Protein AF-A0A4R6WR50-F1 (afdb_monomer)

Secondary structure (DSSP, 8-state):
-PPP----PPPHHHHHHHTT-HHHH-S-HHHHHH-TTS-HHHHHHHHHHHHHHHHHHHHHHHHTT--THHHHHHHHHHHHHHHHHHHHHHHHHTT-S---------------PPPP-

Organism: NCBI:txid578943

Structure (mmCIF, N/CA/C/O backbone):
data_AF-A0A4R6WR50-F1
#
_entry.id   AF-A0A4R6WR50-F1
#
loop_
_atom_site.group_PDB
_atom_site.id
_atom_site.type_symbol
_atom_site.label_atom_id
_atom_site.label_alt_id
_atom_site.label_comp_id
_atom_site.label_asym_id
_atom_site.label_entity_id
_atom_sit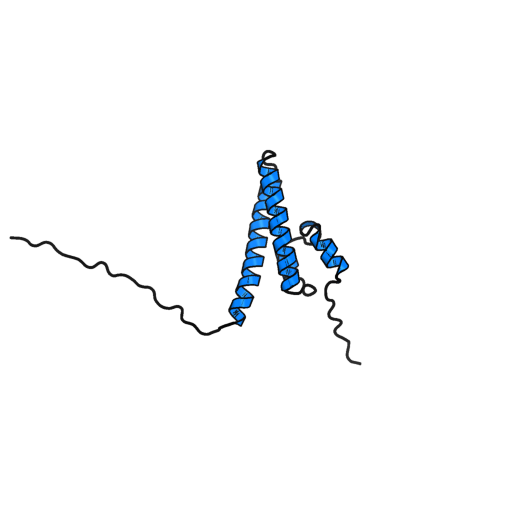e.label_seq_id
_atom_site.pdbx_PDB_ins_code
_atom_site.Cartn_x
_atom_site.Cartn_y
_atom_site.Cartn_z
_atom_site.occupancy
_atom_site.B_iso_or_equiv
_atom_site.auth_seq_id
_atom_site.auth_comp_id
_atom_site.auth_asym_id
_atom_site.auth_atom_id
_atom_site.pdbx_PDB_model_num
ATOM 1 N N . MET A 1 1 ? -23.574 -12.674 28.958 1.00 45.19 1 MET A N 1
ATOM 2 C CA . MET A 1 1 ? -22.268 -11.984 28.893 1.00 45.19 1 MET A CA 1
ATOM 3 C C . MET A 1 1 ? -21.987 -11.683 27.431 1.00 45.19 1 MET A C 1
ATOM 5 O O . MET A 1 1 ? -21.703 -12.597 26.671 1.00 45.19 1 MET A O 1
ATOM 9 N N . THR A 1 2 ? -22.199 -10.443 27.002 1.00 48.00 2 THR A N 1
ATOM 10 C CA . THR A 1 2 ? -21.910 -9.993 25.634 1.00 48.00 2 THR A CA 1
ATOM 11 C C . THR A 1 2 ? -20.398 -10.028 25.419 1.00 48.00 2 THR A C 1
ATOM 13 O O . THR A 1 2 ? -19.670 -9.325 26.115 1.00 48.00 2 THR A O 1
ATOM 16 N N . LYS A 1 3 ? -19.911 -10.871 24.498 1.00 47.28 3 LYS A N 1
ATOM 17 C CA . LYS A 1 3 ? -18.515 -10.817 24.042 1.00 47.28 3 LYS A CA 1
ATOM 18 C C . LYS A 1 3 ? -18.269 -9.412 23.496 1.00 47.28 3 LYS A C 1
ATOM 20 O O . LYS A 1 3 ? -18.927 -9.009 22.540 1.00 47.28 3 LYS A O 1
ATOM 25 N N . ALA A 1 4 ? -17.356 -8.676 24.123 1.00 49.44 4 ALA A N 1
ATOM 26 C CA . ALA A 1 4 ? -16.828 -7.448 23.560 1.00 49.44 4 ALA A CA 1
ATOM 27 C C . ALA A 1 4 ? -16.241 -7.791 22.187 1.00 49.44 4 ALA A C 1
ATOM 29 O O . ALA A 1 4 ? -15.325 -8.610 22.088 1.00 49.44 4 ALA A O 1
ATOM 30 N N . VAL A 1 5 ? -16.796 -7.204 21.131 1.00 55.25 5 VAL A N 1
ATOM 31 C CA . VAL A 1 5 ? -16.135 -7.153 19.830 1.00 55.25 5 VAL A CA 1
ATOM 32 C C . VAL A 1 5 ? -14.940 -6.230 20.041 1.00 55.25 5 VAL A C 1
ATOM 34 O O . VAL A 1 5 ? -15.059 -5.013 19.949 1.00 55.25 5 VAL A O 1
ATOM 37 N N . MET A 1 6 ? -13.810 -6.799 20.460 1.00 56.53 6 MET A N 1
ATOM 38 C CA . MET A 1 6 ? -12.533 -6.099 20.462 1.00 56.53 6 MET A CA 1
ATOM 39 C C . MET A 1 6 ? -12.217 -5.822 18.997 1.00 56.53 6 MET A C 1
ATOM 41 O O . MET A 1 6 ? -11.747 -6.699 18.278 1.00 56.53 6 MET A O 1
ATOM 45 N N . THR A 1 7 ? -12.560 -4.625 18.529 1.00 61.34 7 THR A N 1
ATOM 46 C CA . THR A 1 7 ? -12.097 -4.104 17.248 1.00 61.34 7 THR A CA 1
ATOM 47 C C . THR A 1 7 ? -10.574 -4.095 17.310 1.00 61.34 7 THR A C 1
ATOM 49 O O . THR A 1 7 ? -9.986 -3.212 17.934 1.00 61.34 7 THR A O 1
ATOM 52 N N . ASN A 1 8 ? -9.932 -5.118 16.751 1.00 75.00 8 ASN A N 1
ATOM 53 C CA . ASN A 1 8 ? 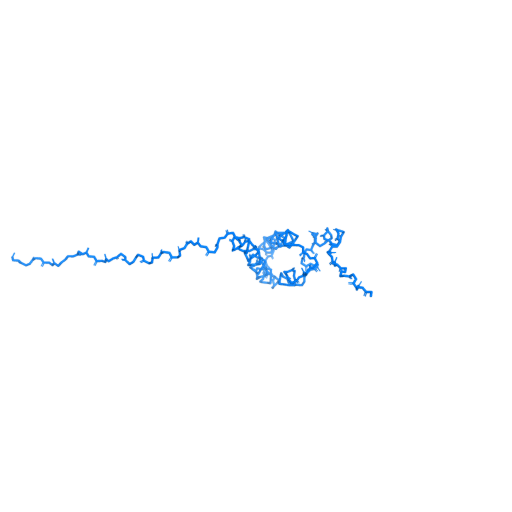-8.481 -5.232 16.738 1.00 75.00 8 ASN A CA 1
ATOM 54 C C . ASN A 1 8 ? -7.934 -4.281 15.668 1.00 75.00 8 ASN A C 1
ATOM 56 O O . ASN A 1 8 ? -7.539 -4.713 14.595 1.00 75.00 8 ASN A O 1
ATOM 60 N N . ALA A 1 9 ? -8.003 -2.975 15.921 1.00 83.12 9 ALA A N 1
ATOM 61 C CA . ALA A 1 9 ? -7.381 -1.972 15.069 1.00 83.12 9 ALA A CA 1
ATOM 62 C C . ALA A 1 9 ? -5.857 -2.125 15.132 1.00 83.12 9 ALA A C 1
ATOM 64 O O . ALA A 1 9 ? -5.305 -2.462 16.181 1.00 83.12 9 ALA A O 1
ATOM 65 N N . MET A 1 10 ? -5.179 -1.876 14.014 1.00 86.62 10 MET A N 1
ATOM 66 C CA . MET A 1 10 ? -3.727 -1.984 13.949 1.00 86.62 10 MET A CA 1
ATOM 67 C C . MET A 1 10 ? -3.091 -0.990 14.935 1.00 86.62 10 MET A C 1
ATOM 69 O O . MET A 1 10 ? -3.415 0.205 14.877 1.00 86.62 10 MET A O 1
ATOM 73 N N . PRO A 1 11 ? -2.194 -1.444 15.831 1.00 89.56 11 PRO A N 1
ATOM 74 C CA . PRO A 1 11 ? -1.530 -0.557 16.773 1.00 89.56 11 PRO A CA 1
ATOM 75 C C . PRO A 1 11 ? -0.580 0.400 16.047 1.00 89.56 11 PRO A C 1
ATOM 77 O O . PRO A 1 11 ? -0.013 0.083 15.000 1.00 89.56 11 PRO A O 1
ATOM 80 N N . LYS A 1 12 ? -0.394 1.592 16.622 1.00 89.25 12 LYS A N 1
ATOM 81 C CA . LYS A 1 12 ? 0.401 2.668 16.013 1.00 89.25 12 LYS A CA 1
ATOM 82 C C . LYS A 1 12 ? 1.839 2.233 15.702 1.00 89.25 12 LYS A C 1
ATOM 84 O O . LYS A 1 12 ? 2.328 2.541 14.625 1.00 89.25 12 LYS A O 1
ATOM 89 N N . GLU A 1 13 ? 2.478 1.500 16.609 1.00 91.75 13 GLU A N 1
ATOM 90 C CA . GLU A 1 13 ? 3.867 1.040 16.454 1.00 91.75 13 GLU A CA 1
ATOM 91 C C . GLU A 1 13 ? 4.024 0.052 15.285 1.00 91.75 13 GLU A C 1
ATOM 93 O O . GLU A 1 13 ? 4.982 0.141 14.517 1.00 91.75 13 GLU A O 1
ATOM 98 N N . GLU A 1 14 ? 3.051 -0.850 15.098 1.00 91.69 14 GLU A N 1
ATOM 99 C CA . GLU A 1 14 ? 3.010 -1.778 13.955 1.00 91.69 14 GLU A CA 1
ATOM 100 C C . GLU A 1 14 ? 2.819 -1.004 12.648 1.00 91.69 14 GLU A C 1
ATOM 102 O O . GLU A 1 14 ? 3.526 -1.251 11.674 1.00 91.69 14 GLU A O 1
ATOM 107 N N . PHE A 1 15 ? 1.930 -0.006 12.648 1.00 93.94 15 PHE A N 1
ATOM 108 C CA . PHE A 1 15 ? 1.720 0.866 11.497 1.00 93.94 15 PHE A CA 1
ATOM 109 C C . PHE A 1 15 ? 2.978 1.674 11.137 1.00 93.94 15 PHE A C 1
ATOM 111 O O . PHE A 1 15 ? 3.361 1.726 9.972 1.00 93.94 15 PHE A O 1
ATOM 118 N N . GLU A 1 16 ? 3.641 2.292 12.117 1.00 94.19 16 GLU A N 1
ATOM 119 C CA . GLU A 1 16 ? 4.879 3.054 11.901 1.00 94.19 16 GLU A CA 1
ATOM 120 C C . GLU A 1 16 ? 6.017 2.158 11.395 1.00 94.19 16 GLU A C 1
ATOM 122 O O . GLU A 1 16 ? 6.769 2.570 10.514 1.00 94.19 16 GLU A O 1
ATOM 127 N N . THR A 1 17 ? 6.097 0.917 11.885 1.00 94.25 17 THR A N 1
ATOM 128 C CA . THR A 1 17 ? 7.050 -0.090 11.393 1.00 94.25 17 THR A CA 1
ATOM 129 C C . THR A 1 17 ? 6.743 -0.480 9.950 1.00 94.25 17 THR A C 1
ATOM 131 O O . THR A 1 17 ? 7.641 -0.491 9.111 1.00 94.25 17 THR A O 1
ATOM 134 N N . ALA A 1 18 ? 5.473 -0.746 9.633 1.00 94.25 18 ALA A N 1
ATOM 135 C CA . ALA A 1 18 ? 5.044 -1.070 8.277 1.00 94.25 18 ALA A CA 1
ATOM 136 C C . ALA A 1 18 ? 5.301 0.079 7.291 1.00 94.25 18 ALA A C 1
ATOM 138 O O . ALA A 1 18 ? 5.564 -0.172 6.122 1.00 94.25 18 ALA A O 1
ATOM 139 N N . MET A 1 19 ? 5.282 1.333 7.755 1.00 95.88 19 MET A N 1
ATOM 140 C CA . MET A 1 19 ? 5.615 2.500 6.933 1.00 95.88 19 MET A CA 1
ATOM 141 C C . MET A 1 19 ? 7.097 2.599 6.560 1.00 95.88 19 MET A C 1
ATOM 143 O O . MET A 1 19 ? 7.411 3.313 5.616 1.00 95.88 19 MET A O 1
ATOM 147 N N . GLN A 1 20 ? 7.999 1.915 7.272 1.00 94.75 20 GLN A N 1
ATOM 148 C CA . GLN A 1 20 ? 9.424 1.894 6.917 1.00 94.75 20 GLN A CA 1
ATOM 149 C C . GLN A 1 20 ? 9.717 0.967 5.733 1.00 94.75 20 GLN A C 1
ATOM 151 O O . GLN A 1 20 ? 10.637 1.231 4.968 1.00 94.75 20 GLN A O 1
ATOM 156 N N . ASP A 1 21 ? 8.969 -0.131 5.608 1.00 91.38 21 ASP A N 1
ATOM 157 C CA . ASP A 1 21 ? 9.122 -1.101 4.524 1.00 91.38 21 ASP A CA 1
ATOM 158 C C . ASP A 1 21 ? 7.793 -1.837 4.304 1.00 91.38 21 ASP A C 1
ATOM 160 O O . ASP A 1 21 ? 7.511 -2.891 4.889 1.00 91.38 21 ASP A O 1
ATOM 164 N N . VAL A 1 22 ? 6.945 -1.243 3.463 1.00 93.69 22 VAL A N 1
ATOM 165 C CA . VAL A 1 22 ? 5.590 -1.755 3.218 1.00 93.69 22 VAL A CA 1
ATOM 166 C C . VAL A 1 22 ? 5.642 -3.109 2.508 1.00 93.69 22 VAL A C 1
ATOM 168 O O . VAL A 1 22 ? 4.828 -3.987 2.791 1.00 93.69 22 VAL A O 1
ATOM 171 N N . ALA A 1 23 ? 6.631 -3.304 1.630 1.00 90.00 23 ALA A N 1
ATOM 172 C CA . ALA A 1 23 ? 6.824 -4.543 0.884 1.00 90.00 23 ALA A CA 1
ATOM 173 C C . ALA A 1 23 ? 7.215 -5.724 1.778 1.00 90.00 23 ALA A C 1
ATOM 175 O O . ALA A 1 23 ? 6.898 -6.870 1.460 1.00 90.00 23 ALA A O 1
ATOM 176 N N . LYS A 1 24 ? 7.899 -5.451 2.890 1.00 90.25 24 LYS A N 1
ATOM 177 C CA . LYS A 1 24 ? 8.226 -6.447 3.910 1.00 90.25 24 LYS A CA 1
ATOM 178 C C . LYS A 1 24 ? 7.061 -6.720 4.858 1.00 90.25 24 LYS A C 1
ATOM 180 O O . LYS A 1 24 ? 6.920 -7.847 5.326 1.00 90.25 24 LYS A O 1
ATOM 185 N N . ALA A 1 25 ? 6.253 -5.704 5.157 1.00 92.06 25 ALA A N 1
ATOM 186 C CA . ALA A 1 25 ? 5.096 -5.836 6.038 1.00 92.06 25 ALA A CA 1
ATOM 187 C C . ALA A 1 25 ? 3.907 -6.551 5.373 1.00 92.06 25 ALA A C 1
ATOM 189 O O . ALA A 1 25 ? 3.151 -7.229 6.065 1.00 92.06 25 ALA A O 1
ATOM 190 N N . PHE A 1 26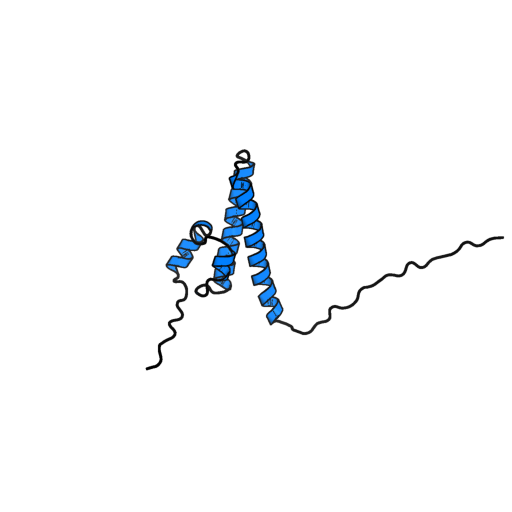 ? 3.753 -6.425 4.051 1.00 91.56 26 PHE A N 1
ATOM 191 C CA . PHE A 1 26 ? 2.644 -7.010 3.298 1.00 91.56 26 PHE A CA 1
ATOM 192 C C . PHE A 1 26 ? 3.136 -7.783 2.078 1.00 91.56 26 PHE A C 1
ATOM 194 O O . PHE A 1 26 ? 3.932 -7.289 1.280 1.00 91.56 26 PHE A O 1
ATOM 201 N N . GLY A 1 27 ? 2.589 -8.981 1.864 1.00 87.69 27 GLY A N 1
ATOM 202 C CA . GLY A 1 27 ? 2.948 -9.813 0.715 1.00 87.69 27 GLY A CA 1
ATOM 203 C C . GLY A 1 27 ? 2.405 -9.270 -0.608 1.00 87.69 27 GLY A C 1
ATOM 204 O O . GLY A 1 27 ? 3.001 -9.478 -1.671 1.00 87.69 27 GLY A O 1
ATOM 2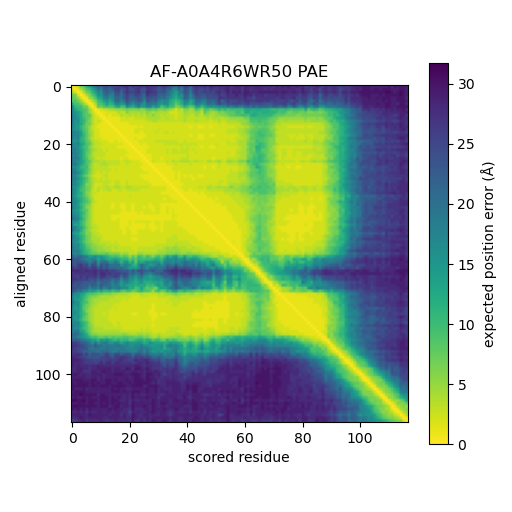05 N N . SER A 1 28 ? 1.283 -8.544 -0.566 1.00 92.31 28 SER A N 1
ATOM 206 C CA . SER A 1 28 ? 0.644 -7.947 -1.742 1.00 92.31 28 SER A CA 1
ATOM 207 C C . SER A 1 28 ? -0.214 -6.722 -1.387 1.00 92.31 28 SER A C 1
ATOM 209 O O . SER A 1 28 ? -0.738 -6.634 -0.276 1.00 92.31 28 SER A O 1
ATOM 211 N N . PRO A 1 29 ? -0.445 -5.794 -2.335 1.00 93.56 29 PRO A N 1
ATOM 212 C CA . PRO A 1 29 ? -1.359 -4.673 -2.109 1.00 93.56 29 PRO A CA 1
ATOM 213 C C . PRO A 1 29 ? -2.814 -5.125 -1.878 1.00 93.56 29 PRO A C 1
ATOM 215 O O . PRO A 1 29 ? -3.568 -4.439 -1.193 1.00 93.56 29 PRO A O 1
ATOM 218 N N . ALA A 1 30 ? -3.209 -6.297 -2.393 1.00 91.44 30 ALA A N 1
ATOM 219 C CA . ALA A 1 30 ? -4.535 -6.867 -2.154 1.00 91.44 30 ALA A CA 1
ATOM 220 C C . ALA A 1 30 ? -4.715 -7.334 -0.698 1.00 91.44 30 ALA A C 1
ATOM 222 O O . ALA A 1 30 ? -5.773 -7.110 -0.113 1.00 91.44 30 ALA A O 1
ATOM 223 N N . GLU A 1 31 ? -3.678 -7.930 -0.103 1.00 91.88 31 GLU A N 1
ATOM 224 C CA . GLU A 1 31 ? -3.654 -8.317 1.314 1.00 91.88 31 GLU A CA 1
ATOM 225 C C . GLU A 1 31 ? -3.786 -7.089 2.225 1.00 91.88 31 GLU A C 1
ATOM 227 O O . GLU A 1 31 ? -4.633 -7.066 3.115 1.00 91.88 31 GLU A O 1
ATOM 232 N N . LEU A 1 32 ? -3.046 -6.019 1.923 1.00 93.38 32 LEU A N 1
ATOM 233 C CA . LEU A 1 32 ? -3.153 -4.733 2.617 1.00 93.38 32 LEU A CA 1
ATOM 234 C C . LEU A 1 32 ? -4.578 -4.153 2.537 1.00 93.38 32 LEU A C 1
ATOM 236 O O . LEU A 1 32 ? -5.109 -3.650 3.529 1.00 93.38 32 LEU A O 1
ATOM 240 N N . LEU A 1 33 ? -5.236 -4.239 1.373 1.00 92.12 33 LEU A N 1
ATOM 241 C CA . LEU A 1 33 ? -6.629 -3.805 1.229 1.00 92.12 33 LEU A CA 1
ATOM 242 C C . LEU A 1 33 ? -7.614 -4.657 2.034 1.00 92.12 33 LEU A C 1
ATOM 244 O O . LEU A 1 33 ? -8.610 -4.115 2.524 1.00 92.12 33 LEU A O 1
ATOM 248 N N . ALA A 1 34 ? -7.358 -5.957 2.151 1.00 90.81 34 ALA A N 1
ATOM 249 C CA . ALA A 1 34 ? -8.202 -6.887 2.890 1.00 90.81 34 ALA A CA 1
ATOM 250 C C . ALA A 1 34 ? -8.032 -6.770 4.413 1.00 90.81 34 ALA A C 1
ATOM 252 O O . ALA A 1 34 ? -8.918 -7.201 5.143 1.00 90.81 34 ALA A O 1
ATOM 253 N N . ASP A 1 35 ? -6.946 -6.160 4.901 1.00 91.44 35 ASP A N 1
ATOM 254 C CA . ASP A 1 35 ? -6.696 -6.033 6.337 1.00 91.44 35 ASP A CA 1
ATOM 255 C C . ASP A 1 35 ? -7.739 -5.114 7.006 1.00 91.44 35 ASP A C 1
ATOM 257 O O . ASP A 1 35 ? -7.774 -3.896 6.803 1.00 91.44 35 ASP A O 1
ATOM 261 N N . GLU A 1 36 ? -8.634 -5.706 7.794 1.00 90.50 36 GLU A N 1
ATOM 262 C CA . GLU A 1 36 ? -9.712 -5.009 8.509 1.00 90.50 36 GLU A CA 1
ATOM 263 C C . GLU A 1 36 ? -9.199 -4.178 9.694 1.00 90.50 36 GLU A C 1
ATOM 265 O O . GLU A 1 36 ? -9.908 -3.306 10.200 1.00 90.50 36 GLU A O 1
ATOM 270 N N . ARG A 1 37 ? -7.952 -4.405 10.122 1.00 91.19 37 ARG A N 1
ATOM 271 C CA . ARG A 1 37 ? -7.307 -3.668 11.215 1.00 91.19 37 ARG A CA 1
ATOM 272 C C . ARG A 1 37 ? -6.864 -2.275 10.765 1.00 91.19 37 ARG A C 1
ATOM 274 O O . ARG A 1 37 ? -6.635 -1.401 11.602 1.00 91.19 37 ARG A O 1
ATOM 281 N N . LEU A 1 38 ? -6.746 -2.063 9.453 1.00 91.69 38 LEU A N 1
ATOM 282 C CA . LEU A 1 38 ? -6.380 -0.793 8.841 1.00 91.69 38 LEU A CA 1
ATOM 283 C C . LEU A 1 38 ? -7.619 0.025 8.467 1.00 91.69 38 LEU A C 1
ATOM 285 O O . LEU A 1 38 ? -8.485 -0.410 7.704 1.00 91.69 38 LEU A O 1
ATOM 289 N N . SER A 1 39 ? -7.648 1.282 8.902 1.00 91.44 39 SER A N 1
ATOM 290 C CA . SER A 1 39 ? -8.596 2.257 8.361 1.00 91.44 39 SER A CA 1
ATOM 291 C C . SER A 1 39 ? -8.284 2.579 6.896 1.00 91.44 39 SER A C 1
ATOM 293 O O . SER A 1 39 ? -7.141 2.481 6.446 1.00 91.44 39 SER A O 1
ATOM 295 N N . ARG A 1 40 ? -9.281 3.066 6.147 1.00 90.38 40 ARG A N 1
ATOM 296 C CA . ARG A 1 40 ? -9.093 3.528 4.758 1.00 90.38 40 ARG A CA 1
ATOM 297 C C . ARG A 1 40 ? -7.935 4.526 4.622 1.00 90.38 40 ARG A C 1
ATOM 299 O O . ARG A 1 40 ? -7.143 4.415 3.692 1.00 90.38 40 ARG A O 1
ATOM 306 N N . ALA A 1 41 ? -7.816 5.470 5.555 1.00 91.06 41 ALA A N 1
ATOM 307 C CA . ALA A 1 41 ? -6.740 6.459 5.546 1.00 91.06 41 ALA A CA 1
ATOM 308 C C . ALA A 1 41 ? -5.357 5.821 5.758 1.00 91.06 41 ALA A C 1
ATOM 310 O O . ALA A 1 41 ? -4.398 6.208 5.095 1.00 91.06 41 ALA A O 1
ATOM 311 N N . GLN A 1 42 ? -5.250 4.829 6.647 1.00 94.19 42 GLN A N 1
ATOM 312 C CA . GLN A 1 42 ? -4.007 4.081 6.856 1.00 94.19 42 GLN A CA 1
ATOM 313 C C . GLN A 1 42 ? -3.647 3.225 5.638 1.00 94.19 42 GLN A C 1
ATOM 315 O O . GLN A 1 42 ? -2.493 3.246 5.219 1.00 94.19 42 GLN A O 1
ATOM 320 N N . LYS A 1 43 ? -4.628 2.547 5.022 1.00 95.19 43 LYS A N 1
ATOM 321 C CA . LYS A 1 43 ? -4.428 1.796 3.769 1.00 95.19 43 LYS A CA 1
ATOM 322 C C . LYS A 1 43 ? -3.876 2.697 2.673 1.00 95.19 43 LYS A C 1
ATOM 324 O O . LYS A 1 43 ? -2.897 2.350 2.025 1.00 95.19 43 LYS A O 1
ATOM 329 N N . LEU A 1 44 ? -4.473 3.877 2.505 1.00 94.94 44 LEU A N 1
ATOM 330 C CA . LEU A 1 44 ? -4.041 4.837 1.497 1.00 94.94 44 LEU A CA 1
ATOM 331 C C . LEU A 1 44 ? -2.605 5.318 1.748 1.00 94.94 44 LEU A C 1
ATOM 333 O O . LEU A 1 44 ? -1.815 5.352 0.812 1.00 94.94 44 LEU A O 1
ATOM 337 N N . LYS A 1 45 ? -2.249 5.625 3.003 1.00 95.56 45 LYS A N 1
ATOM 338 C CA . LYS A 1 45 ? -0.878 6.015 3.371 1.00 95.56 45 LYS A CA 1
ATOM 339 C C . LYS A 1 45 ? 0.141 4.918 3.063 1.00 95.56 45 LYS A C 1
ATOM 341 O O . LYS A 1 45 ? 1.151 5.203 2.432 1.00 95.56 45 LYS A O 1
ATOM 346 N N . LEU A 1 46 ? -0.140 3.675 3.461 1.00 96.50 46 LEU A N 1
ATOM 347 C CA . LEU A 1 46 ? 0.743 2.537 3.188 1.00 96.50 46 LEU A CA 1
ATOM 348 C C . LEU A 1 46 ? 0.907 2.295 1.683 1.00 96.50 46 LEU A C 1
ATOM 350 O O . LEU A 1 46 ? 2.024 2.117 1.216 1.00 96.50 46 LEU A O 1
ATOM 354 N N . LEU A 1 47 ? -0.178 2.353 0.905 1.00 96.56 47 LEU A N 1
ATOM 355 C CA . LEU A 1 47 ? -0.099 2.185 -0.548 1.00 96.56 47 LEU A CA 1
ATOM 356 C C . LEU A 1 47 ? 0.680 3.318 -1.231 1.00 96.56 47 LEU A C 1
ATOM 358 O O . LEU A 1 47 ? 1.438 3.048 -2.154 1.00 96.56 47 LEU A O 1
ATOM 362 N N . GLN A 1 48 ? 0.529 4.568 -0.784 1.00 95.69 48 GLN A N 1
ATOM 363 C CA . GLN A 1 48 ? 1.296 5.701 -1.319 1.00 95.69 48 GLN A CA 1
ATOM 364 C C . GLN A 1 48 ? 2.792 5.573 -1.027 1.00 95.69 48 GLN A C 1
ATOM 366 O O . GLN A 1 48 ? 3.606 5.827 -1.911 1.00 95.69 48 GLN A O 1
ATOM 371 N N . GLN A 1 49 ? 3.156 5.146 0.184 1.00 96.94 49 GLN A N 1
ATOM 372 C CA . GLN A 1 49 ? 4.551 4.858 0.511 1.00 96.94 49 GLN A CA 1
ATOM 373 C C . GLN A 1 49 ? 5.095 3.726 -0.366 1.00 96.94 49 GLN A C 1
ATOM 375 O O . GLN A 1 49 ? 6.171 3.852 -0.936 1.00 96.94 49 GLN A O 1
ATOM 380 N N . TRP A 1 50 ? 4.313 2.662 -0.560 1.00 96.25 50 TRP A N 1
ATOM 381 C CA . TRP A 1 50 ? 4.729 1.542 -1.399 1.00 96.25 50 TRP A CA 1
ATOM 382 C C . TRP A 1 50 ? 4.913 1.941 -2.875 1.00 96.25 50 TRP A C 1
ATOM 384 O O . TRP A 1 50 ? 5.840 1.462 -3.527 1.00 96.25 50 TRP A O 1
ATOM 394 N N . ASP A 1 51 ? 4.070 2.836 -3.407 1.00 96.06 51 ASP A N 1
ATOM 395 C CA . ASP A 1 51 ? 4.246 3.421 -4.747 1.00 96.06 51 ASP A CA 1
ATOM 396 C C . ASP A 1 51 ? 5.592 4.148 -4.863 1.00 96.06 51 ASP A C 1
ATOM 398 O O . ASP A 1 51 ? 6.337 3.919 -5.817 1.00 96.06 51 ASP A O 1
ATOM 402 N N . TYR A 1 52 ? 5.926 4.957 -3.853 1.00 95.19 52 TYR A N 1
ATOM 403 C CA . TYR A 1 52 ? 7.188 5.686 -3.785 1.00 95.19 52 TYR A CA 1
ATOM 404 C C . TYR A 1 52 ? 8.399 4.743 -3.734 1.00 95.19 52 TYR A C 1
ATOM 406 O O . TYR A 1 52 ? 9.306 4.877 -4.557 1.00 95.19 52 TYR A O 1
ATOM 414 N N . ASP A 1 53 ? 8.390 3.751 -2.838 1.00 91.81 53 ASP A N 1
ATOM 415 C CA . ASP A 1 53 ? 9.491 2.789 -2.684 1.00 91.81 53 ASP A CA 1
ATOM 416 C C . ASP A 1 53 ? 9.731 1.992 -3.977 1.00 91.81 53 ASP A C 1
ATOM 418 O O . ASP A 1 53 ? 10.868 1.829 -4.421 1.00 91.81 53 ASP A O 1
ATOM 422 N N . LEU A 1 54 ? 8.660 1.532 -4.634 1.00 91.38 54 LEU A N 1
ATOM 423 C CA . LEU A 1 54 ? 8.757 0.825 -5.915 1.00 91.38 54 LEU A CA 1
ATOM 424 C C . LEU A 1 54 ? 9.240 1.737 -7.046 1.00 91.38 54 LEU A C 1
ATOM 426 O O . LEU A 1 54 ? 9.995 1.286 -7.9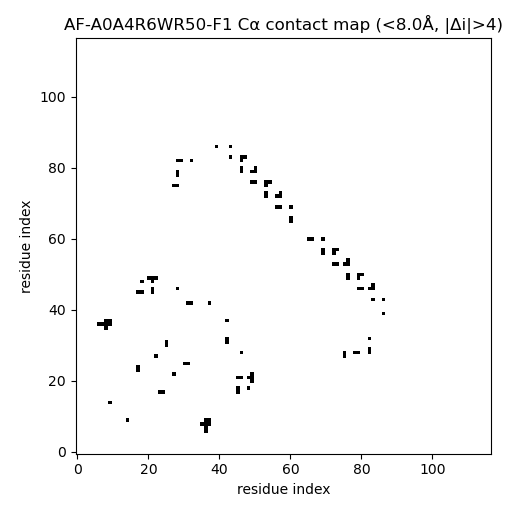05 1.00 91.38 54 LEU A O 1
ATOM 430 N N . GLY A 1 55 ? 8.839 3.010 -7.046 1.00 90.62 55 GLY A N 1
ATOM 431 C CA . GLY A 1 55 ? 9.359 4.012 -7.972 1.00 90.62 55 GLY A CA 1
ATOM 432 C C . GLY A 1 55 ? 10.871 4.192 -7.827 1.00 90.62 55 GLY A C 1
ATOM 433 O O . GLY A 1 55 ? 11.585 4.155 -8.828 1.00 90.62 55 GLY A O 1
ATOM 434 N N . LEU A 1 56 ? 11.371 4.299 -6.591 1.00 89.3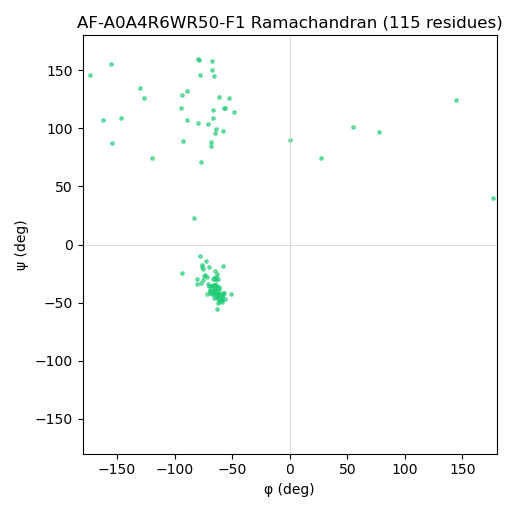1 56 LEU A N 1
ATOM 435 C CA . LEU A 1 56 ? 12.809 4.365 -6.314 1.00 89.31 56 LEU A CA 1
ATOM 436 C C . LEU A 1 56 ? 13.544 3.101 -6.773 1.00 89.31 56 LEU A C 1
ATOM 438 O O . LEU A 1 56 ? 14.609 3.205 -7.378 1.00 89.31 56 LEU A O 1
ATOM 442 N N . LEU A 1 57 ? 12.971 1.917 -6.530 1.00 85.81 57 LEU A N 1
ATOM 443 C CA . LEU A 1 57 ? 13.553 0.645 -6.970 1.00 85.81 57 LEU A CA 1
ATOM 444 C C . LEU A 1 57 ? 13.645 0.537 -8.495 1.00 85.81 57 LEU A C 1
ATOM 446 O O . LEU A 1 57 ? 14.636 0.021 -9.002 1.00 85.81 57 LEU A O 1
ATOM 450 N N . LEU A 1 58 ? 12.639 1.017 -9.228 1.00 84.19 58 LEU A N 1
ATOM 451 C CA . LEU A 1 58 ? 12.653 1.005 -10.692 1.00 84.19 58 LEU A CA 1
ATOM 452 C C . LEU A 1 58 ? 13.683 1.983 -11.260 1.00 84.19 58 LEU A C 1
ATOM 454 O O . LEU A 1 58 ? 14.423 1.602 -12.160 1.00 84.19 58 LEU A O 1
ATOM 458 N N . VAL A 1 59 ? 13.789 3.189 -10.693 1.00 83.00 59 VAL A N 1
ATOM 459 C CA . VAL A 1 59 ? 14.830 4.159 -11.075 1.00 83.00 59 VAL A CA 1
ATOM 460 C C . VAL A 1 59 ? 16.220 3.577 -10.805 1.00 83.00 59 VAL A C 1
ATOM 462 O O . VAL A 1 59 ? 17.063 3.562 -11.696 1.00 83.00 59 VAL A O 1
ATOM 465 N N . ALA A 1 60 ? 16.438 3.003 -9.617 1.00 75.94 60 ALA A N 1
ATOM 466 C CA . ALA A 1 60 ? 17.705 2.359 -9.268 1.00 75.94 60 ALA A CA 1
ATOM 467 C C . ALA A 1 60 ? 18.011 1.124 -10.140 1.00 75.94 60 ALA A C 1
ATOM 469 O O . ALA A 1 60 ? 19.170 0.859 -10.460 1.00 75.94 60 ALA A O 1
ATOM 470 N N . GLY A 1 61 ? 16.986 0.360 -10.532 1.00 65.38 61 GLY A N 1
ATOM 471 C CA . GLY A 1 61 ? 17.106 -0.805 -11.411 1.00 65.38 61 GLY A CA 1
ATOM 472 C C . GLY A 1 61 ? 17.346 -0.455 -12.884 1.00 65.38 61 GLY A C 1
ATOM 473 O O . GLY A 1 61 ? 17.967 -1.242 -13.596 1.00 65.38 61 GLY A O 1
ATOM 474 N N . GLU A 1 62 ? 16.900 0.716 -13.348 1.00 58.19 62 GLU A N 1
ATOM 475 C CA . GLU A 1 62 ? 17.266 1.255 -14.665 1.00 58.19 62 GLU A CA 1
ATOM 476 C C . GLU A 1 62 ? 18.742 1.674 -14.716 1.00 58.19 62 GLU A C 1
ATOM 478 O O . GLU A 1 62 ? 19.403 1.455 -15.730 1.00 58.19 62 GLU A O 1
ATOM 483 N N . GLU A 1 63 ? 19.292 2.198 -13.616 1.00 59.25 63 GLU A N 1
ATOM 484 C CA . GLU A 1 63 ? 20.717 2.552 -13.530 1.00 59.25 63 GLU A CA 1
ATOM 485 C C . GLU A 1 63 ? 21.637 1.326 -13.369 1.00 59.25 63 GLU A C 1
ATOM 487 O O . GLU A 1 63 ? 22.820 1.380 -13.709 1.00 59.25 63 GLU A O 1
ATOM 492 N N . ASN A 1 64 ? 21.099 0.194 -12.902 1.00 56.81 64 ASN A N 1
ATOM 493 C CA . ASN A 1 64 ? 21.840 -1.038 -12.632 1.00 56.81 64 ASN A CA 1
ATOM 494 C C . ASN A 1 64 ? 21.293 -2.193 -13.495 1.00 56.81 64 ASN A C 1
ATOM 496 O O . ASN A 1 64 ? 20.535 -3.031 -13.020 1.00 56.81 64 ASN A O 1
ATOM 500 N N . MET A 1 65 ? 21.626 -2.168 -14.793 1.00 57.06 65 MET A N 1
ATOM 501 C CA . MET A 1 65 ? 21.288 -3.142 -15.852 1.00 57.06 65 MET A CA 1
ATOM 502 C C . MET A 1 65 ? 20.437 -4.363 -15.424 1.00 57.06 65 MET A C 1
ATOM 504 O O . MET A 1 65 ? 20.963 -5.418 -15.081 1.00 57.06 65 MET A O 1
ATOM 508 N N . ALA A 1 66 ? 19.113 -4.199 -15.513 1.00 51.09 66 ALA A N 1
ATOM 509 C CA . ALA A 1 66 ? 18.068 -5.214 -15.705 1.00 51.09 66 ALA A CA 1
ATOM 510 C C . ALA A 1 66 ? 18.367 -6.651 -15.211 1.00 51.09 66 ALA A C 1
ATOM 512 O O . ALA A 1 66 ? 18.545 -7.580 -16.002 1.00 51.09 66 ALA A O 1
ATOM 513 N N . GLY A 1 67 ? 18.325 -6.851 -13.893 1.00 53.94 67 GLY A N 1
ATOM 514 C CA . GLY A 1 67 ? 18.055 -8.162 -13.293 1.00 53.94 67 GLY A CA 1
ATOM 515 C C . GLY A 1 67 ? 16.555 -8.503 -13.302 1.00 53.94 67 GLY A C 1
ATOM 516 O O . GLY A 1 67 ? 15.704 -7.610 -13.362 1.00 53.94 67 GLY A O 1
ATOM 517 N N . ASP A 1 68 ? 16.217 -9.794 -13.198 1.00 56.03 68 ASP A N 1
ATOM 518 C CA . ASP A 1 68 ? 14.841 -10.328 -13.295 1.00 56.03 68 ASP A CA 1
ATOM 519 C C . ASP A 1 68 ? 13.848 -9.741 -12.258 1.00 56.03 68 ASP A C 1
ATOM 521 O O . ASP A 1 68 ? 12.634 -9.722 -12.474 1.00 56.03 68 ASP A O 1
ATOM 525 N N . GLY A 1 69 ? 14.361 -9.137 -11.181 1.00 55.81 69 GLY A N 1
ATOM 526 C CA . GLY A 1 69 ? 13.573 -8.433 -10.167 1.00 55.81 69 GLY A CA 1
ATOM 527 C C . GLY A 1 69 ? 12.845 -7.168 -10.652 1.00 55.81 69 GLY A C 1
ATOM 528 O O . GLY A 1 69 ? 11.833 -6.792 -10.058 1.00 55.81 69 GLY A O 1
ATOM 529 N N . SER A 1 70 ? 13.286 -6.528 -11.745 1.00 57.56 70 SER A N 1
ATOM 530 C CA . SER A 1 70 ? 12.679 -5.273 -12.233 1.00 57.56 70 SER A CA 1
ATOM 531 C C . SER A 1 70 ? 11.269 -5.483 -12.811 1.00 57.56 70 SER A C 1
ATOM 533 O O . SER A 1 70 ? 10.354 -4.689 -12.571 1.00 57.56 70 SER A O 1
ATOM 535 N N . GLN A 1 71 ? 11.034 -6.623 -13.474 1.00 59.38 71 GLN A N 1
ATOM 536 C CA . GLN A 1 71 ? 9.701 -6.978 -13.981 1.00 59.38 71 GLN A CA 1
ATOM 537 C C . GLN A 1 71 ? 8.695 -7.185 -12.836 1.00 59.38 71 GLN A C 1
ATOM 539 O O . GLN A 1 71 ? 7.533 -6.790 -12.949 1.00 59.38 71 GLN A O 1
ATOM 544 N N . SER A 1 72 ? 9.159 -7.724 -11.706 1.00 79.38 72 SER A N 1
ATOM 545 C CA . SER A 1 72 ? 8.340 -7.941 -10.509 1.00 79.38 72 SER A CA 1
ATOM 546 C C . SER A 1 72 ? 7.979 -6.632 -9.792 1.00 79.38 72 SER A C 1
ATOM 548 O O . SER A 1 72 ? 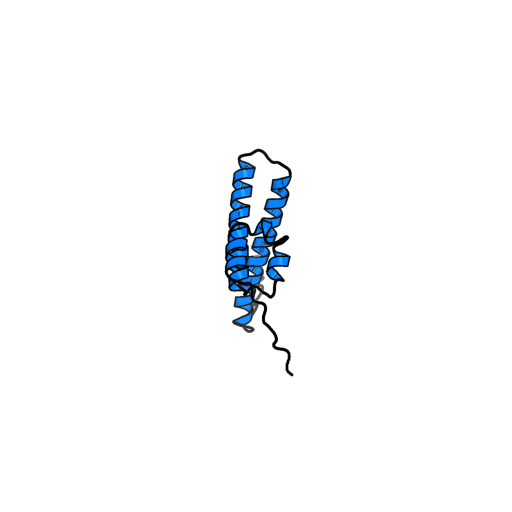6.876 -6.510 -9.256 1.00 79.38 72 SER A O 1
ATOM 550 N N . ALA A 1 73 ? 8.870 -5.633 -9.802 1.00 85.19 73 ALA A N 1
ATOM 551 C CA . ALA A 1 73 ? 8.613 -4.320 -9.206 1.00 85.19 73 ALA A CA 1
ATOM 552 C C . ALA A 1 73 ? 7.610 -3.493 -10.028 1.00 85.19 73 ALA A C 1
ATOM 554 O O . ALA A 1 73 ? 6.683 -2.909 -9.464 1.00 85.19 73 ALA A O 1
ATOM 555 N N . ALA A 1 74 ? 7.739 -3.498 -11.360 1.00 88.31 74 ALA A N 1
ATOM 556 C CA . ALA A 1 74 ? 6.834 -2.772 -12.250 1.00 88.31 74 ALA A CA 1
ATOM 557 C C . ALA A 1 74 ? 5.393 -3.300 -12.179 1.00 88.31 74 ALA A C 1
ATOM 559 O O . ALA A 1 74 ? 4.448 -2.511 -12.126 1.00 88.31 74 ALA A O 1
ATOM 560 N N . GLU A 1 75 ? 5.210 -4.624 -12.136 1.00 89.69 75 GLU A N 1
ATOM 561 C CA . GLU A 1 75 ? 3.882 -5.222 -11.957 1.00 89.69 75 GLU A CA 1
ATOM 562 C C . GLU A 1 75 ? 3.289 -4.857 -10.591 1.00 89.69 75 GLU A C 1
ATOM 564 O O . GLU A 1 75 ? 2.143 -4.419 -10.479 1.00 89.69 75 GLU A O 1
ATOM 569 N N . ARG A 1 76 ? 4.096 -4.949 -9.531 1.00 91.25 76 ARG A N 1
ATOM 570 C CA . ARG A 1 76 ? 3.652 -4.593 -8.182 1.00 91.25 76 ARG A CA 1
ATOM 571 C C . ARG A 1 76 ? 3.235 -3.124 -8.086 1.00 91.25 76 ARG A C 1
ATOM 573 O O . ARG A 1 76 ? 2.216 -2.835 -7.461 1.00 91.25 76 ARG A O 1
ATOM 580 N N . LEU A 1 77 ? 3.945 -2.218 -8.760 1.00 93.75 77 LEU A N 1
ATOM 581 C CA . LEU A 1 77 ? 3.604 -0.794 -8.819 1.00 93.75 77 LEU A CA 1
ATOM 582 C C . LEU A 1 77 ? 2.241 -0.567 -9.490 1.00 93.75 77 LEU A C 1
ATOM 584 O O . LEU A 1 77 ? 1.424 0.205 -8.990 1.00 93.75 77 LEU A O 1
ATOM 588 N N . ARG A 1 78 ? 1.952 -1.278 -10.589 1.00 93.69 78 ARG A N 1
ATOM 589 C CA . ARG A 1 78 ? 0.633 -1.221 -11.249 1.00 93.69 78 ARG A CA 1
ATOM 590 C C . ARG A 1 78 ? -0.484 -1.658 -10.305 1.00 93.69 78 ARG A C 1
ATOM 592 O O . ARG A 1 78 ? -1.505 -0.978 -10.216 1.00 93.69 78 ARG A O 1
ATOM 599 N N . LEU A 1 79 ? -0.278 -2.750 -9.568 1.00 94.56 79 LEU A N 1
ATOM 600 C CA . LEU A 1 79 ? -1.254 -3.255 -8.600 1.00 94.56 79 LEU A CA 1
ATOM 601 C C . LEU A 1 79 ? -1.479 -2.279 -7.438 1.00 94.56 79 LEU A C 1
ATOM 603 O O . LEU A 1 79 ? -2.624 -2.056 -7.044 1.00 94.56 79 LEU A O 1
ATOM 607 N N . VAL A 1 80 ? -0.413 -1.669 -6.910 1.00 95.69 80 VAL A N 1
ATOM 608 C CA . VAL A 1 80 ? -0.504 -0.638 -5.864 1.00 95.69 80 VAL A CA 1
ATOM 609 C C . VAL A 1 80 ? -1.339 0.547 -6.354 1.00 95.69 80 VAL A C 1
ATOM 611 O O . VAL A 1 80 ? -2.302 0.931 -5.687 1.00 95.69 80 VAL A O 1
ATOM 614 N N . ARG A 1 81 ? -1.055 1.073 -7.551 1.00 95.31 81 ARG A N 1
ATOM 615 C CA . ARG A 1 81 ? -1.808 2.190 -8.147 1.00 95.31 81 ARG A CA 1
ATOM 616 C C . ARG A 1 81 ? -3.277 1.860 -8.372 1.00 95.31 81 ARG A C 1
ATOM 618 O O . ARG A 1 81 ? -4.133 2.676 -8.045 1.00 95.31 81 ARG A O 1
ATOM 625 N N . ALA A 1 82 ? -3.583 0.652 -8.844 1.00 94.44 82 ALA A N 1
ATOM 626 C CA . ALA A 1 82 ? -4.964 0.191 -8.984 1.00 94.44 82 ALA A CA 1
ATOM 627 C C . ALA A 1 82 ? -5.700 0.134 -7.630 1.00 94.44 82 ALA A C 1
ATOM 629 O O . ALA A 1 82 ? -6.881 0.466 -7.542 1.00 94.44 82 ALA A O 1
ATOM 630 N N . CYS A 1 83 ? -5.007 -0.246 -6.551 1.00 93.81 83 CYS A N 1
ATOM 631 C CA . CYS A 1 83 ? -5.575 -0.247 -5.202 1.00 93.81 83 CYS A CA 1
ATOM 632 C C . CYS A 1 83 ? -5.828 1.174 -4.673 1.00 93.81 83 CYS A C 1
ATOM 634 O O . CYS A 1 83 ? -6.862 1.414 -4.047 1.00 93.81 83 CYS A O 1
ATOM 636 N N . ILE A 1 84 ? -4.916 2.115 -4.943 1.00 93.81 84 ILE A N 1
ATOM 637 C CA . ILE A 1 84 ? -5.080 3.538 -4.606 1.00 93.81 84 ILE A CA 1
ATOM 638 C C . ILE A 1 84 ? -6.288 4.120 -5.341 1.00 93.81 84 ILE A C 1
ATOM 640 O O . ILE A 1 84 ? -7.138 4.734 -4.699 1.00 93.81 84 ILE A O 1
ATOM 644 N N . ASP A 1 85 ? -6.392 3.889 -6.652 1.00 91.69 85 ASP A N 1
ATOM 645 C CA . ASP A 1 85 ? -7.507 4.358 -7.480 1.00 91.69 85 ASP A CA 1
ATOM 646 C C . ASP A 1 85 ? -8.846 3.808 -6.975 1.00 91.69 85 ASP A C 1
ATOM 648 O O . ASP A 1 85 ? -9.767 4.572 -6.692 1.00 91.69 85 ASP A O 1
ATOM 652 N N . ARG A 1 86 ? -8.918 2.496 -6.707 1.00 89.88 86 ARG A N 1
ATOM 653 C CA . ARG A 1 86 ? -10.110 1.859 -6.130 1.00 89.88 86 ARG A CA 1
ATOM 654 C C . ARG A 1 86 ? -10.509 2.477 -4.790 1.00 89.88 86 ARG A C 1
ATOM 656 O O . ARG A 1 86 ? -11.696 2.690 -4.545 1.00 89.88 86 ARG A O 1
ATOM 663 N N . LEU A 1 87 ? -9.547 2.745 -3.906 1.00 87.81 87 LEU A N 1
ATOM 664 C CA . LEU A 1 87 ? -9.832 3.403 -2.632 1.00 87.81 87 LEU A CA 1
ATOM 665 C C . LEU A 1 87 ? -10.285 4.848 -2.837 1.00 87.81 87 LEU A C 1
ATOM 667 O O . LEU A 1 87 ? -11.186 5.281 -2.121 1.00 87.81 87 LEU A O 1
ATOM 671 N N . GLY A 1 88 ? -9.673 5.579 -3.770 1.00 80.38 88 GLY A N 1
ATOM 672 C CA . GLY A 1 88 ? -10.001 6.958 -4.133 1.00 80.38 88 GLY A CA 1
ATOM 673 C C . GLY A 1 88 ? -11.413 7.085 -4.698 1.00 80.38 88 GLY A C 1
ATOM 674 O O . GLY A 1 88 ? -12.232 7.783 -4.109 1.00 80.38 88 GLY A O 1
ATOM 675 N N . GLY A 1 89 ? -11.724 6.325 -5.750 1.00 70.50 89 GLY A N 1
ATOM 676 C CA . GLY A 1 89 ? -13.029 6.324 -6.413 1.00 70.50 89 GLY A CA 1
ATOM 677 C C . GLY A 1 89 ? -14.179 5.829 -5.531 1.00 70.50 89 GLY A C 1
ATOM 678 O O . GLY A 1 89 ? -15.308 6.284 -5.689 1.00 70.50 89 GLY A O 1
ATOM 679 N N . ALA A 1 90 ? -13.913 4.962 -4.546 1.00 59.22 90 ALA A N 1
ATOM 680 C CA . ALA A 1 90 ? -14.936 4.546 -3.584 1.00 59.22 90 ALA A CA 1
ATOM 681 C C . ALA A 1 90 ? -15.445 5.703 -2.700 1.00 59.22 90 ALA A C 1
ATOM 683 O O . ALA A 1 90 ? -16.616 5.697 -2.339 1.00 59.22 90 ALA A O 1
ATOM 684 N N . ALA A 1 91 ? -14.620 6.713 -2.391 1.00 56.53 91 ALA A N 1
ATOM 685 C CA . ALA A 1 91 ? -15.089 7.878 -1.627 1.00 56.53 91 ALA A CA 1
ATOM 686 C C . ALA A 1 91 ? -15.976 8.826 -2.448 1.00 56.53 91 ALA A C 1
ATOM 688 O O . ALA A 1 91 ? -16.817 9.512 -1.872 1.00 56.53 91 ALA A O 1
ATOM 689 N N . ASP A 1 92 ? -15.816 8.849 -3.773 1.00 49.47 92 ASP A N 1
ATOM 690 C CA . ASP A 1 92 ? -16.702 9.585 -4.681 1.00 49.47 92 ASP A CA 1
ATOM 691 C C . ASP A 1 92 ? -18.002 8.815 -4.967 1.00 49.47 92 ASP A C 1
ATOM 693 O O . ASP A 1 92 ? -19.055 9.425 -5.142 1.00 49.47 92 ASP A O 1
ATOM 697 N N . ALA A 1 93 ? -17.972 7.477 -4.933 1.00 53.88 93 ALA A N 1
ATOM 698 C CA . ALA A 1 93 ? -19.167 6.645 -5.096 1.00 53.88 93 ALA A CA 1
ATOM 699 C C . ALA A 1 93 ? -20.178 6.806 -3.943 1.00 53.88 93 ALA A C 1
ATOM 701 O O . ALA A 1 93 ? -21.382 6.669 -4.155 1.00 53.88 93 ALA A O 1
ATOM 702 N N . GLU A 1 94 ? -19.706 7.132 -2.735 1.00 50.62 94 GLU A N 1
ATOM 703 C CA . GLU A 1 94 ? -20.567 7.433 -1.584 1.00 50.62 94 GLU A CA 1
ATOM 704 C C . GLU A 1 94 ? -21.162 8.853 -1.635 1.00 50.62 94 GLU A C 1
ATOM 706 O O . GLU A 1 94 ? -22.049 9.167 -0.839 1.00 50.62 94 GLU A O 1
ATOM 711 N N . LYS A 1 95 ? -20.713 9.717 -2.563 1.00 46.44 95 LYS A N 1
ATOM 712 C CA . LYS A 1 95 ? -21.112 11.129 -2.592 1.00 46.44 95 LYS A CA 1
ATOM 713 C C . LYS A 1 95 ? -22.310 11.451 -3.491 1.00 46.44 95 LYS A C 1
ATOM 715 O O . LYS A 1 95 ? -23.007 12.399 -3.164 1.00 46.44 95 LYS A O 1
ATOM 720 N N . ASP A 1 96 ? -22.642 10.674 -4.525 1.00 43.41 96 ASP A N 1
ATOM 721 C CA . ASP A 1 96 ? -23.816 10.970 -5.373 1.00 43.41 96 ASP A CA 1
ATOM 722 C C . ASP A 1 96 ? -24.282 9.747 -6.206 1.00 43.41 96 ASP A C 1
ATOM 724 O O . ASP A 1 96 ? -23.663 9.432 -7.223 1.00 43.41 96 ASP A O 1
ATOM 728 N N . PRO A 1 97 ? -25.420 9.080 -5.900 1.00 44.81 97 PRO A N 1
ATOM 729 C CA . PRO A 1 97 ? -26.018 8.096 -6.807 1.00 44.81 97 PRO A CA 1
ATOM 730 C C . PRO A 1 97 ? -26.909 8.738 -7.891 1.00 44.81 97 PRO A C 1
ATOM 732 O O . PRO A 1 97 ? -27.814 8.093 -8.418 1.00 44.81 97 PRO A O 1
ATOM 735 N N . THR A 1 98 ? -26.742 10.017 -8.242 1.00 57.81 98 THR A N 1
ATOM 736 C CA . THR A 1 98 ? -27.614 10.669 -9.235 1.00 57.81 98 THR A CA 1
ATOM 737 C C . THR A 1 98 ? -26.866 11.700 -10.064 1.00 57.81 98 THR A C 1
ATOM 739 O O . THR A 1 98 ? -26.583 12.795 -9.599 1.00 57.81 98 THR A O 1
ATOM 742 N N . GLY A 1 99 ? -26.622 11.389 -11.342 1.00 44.03 99 GLY A N 1
ATOM 743 C CA . GLY A 1 99 ? -26.058 12.405 -12.228 1.00 44.03 99 GLY A CA 1
ATOM 744 C C . GLY A 1 99 ? -25.711 12.032 -13.663 1.00 44.03 99 GLY A C 1
ATOM 745 O O . GLY A 1 99 ? -24.718 12.533 -14.157 1.00 44.03 99 GLY A O 1
ATOM 746 N N . LYS A 1 100 ? -26.533 11.226 -14.350 1.00 46.12 100 LYS A N 1
ATOM 747 C CA . LYS A 1 100 ? -26.595 11.129 -15.828 1.00 46.12 100 LYS A CA 1
ATOM 748 C C . LYS A 1 100 ? -25.273 10.817 -16.568 1.00 46.12 100 LYS A C 1
ATOM 750 O O . LYS A 1 100 ? -24.535 11.709 -16.974 1.00 46.12 100 LYS A O 1
ATOM 755 N N . VAL A 1 101 ? -25.108 9.553 -16.961 1.00 50.88 101 VAL A N 1
ATOM 756 C CA . VAL A 1 101 ? -24.325 9.187 -18.156 1.00 50.88 101 VAL A CA 1
ATOM 757 C C . VAL A 1 101 ? -25.071 9.671 -19.408 1.00 50.88 101 VAL A C 1
ATOM 759 O O . VAL A 1 101 ? -25.911 8.982 -19.982 1.00 50.88 101 VAL A O 1
ATOM 762 N N . GLY A 1 102 ? -24.852 10.934 -19.767 1.00 37.19 102 GLY A N 1
ATOM 763 C CA . GLY A 1 102 ? -25.475 11.583 -20.912 1.00 37.19 102 GLY A CA 1
ATOM 764 C C . GLY A 1 102 ? -24.666 11.402 -22.192 1.00 37.19 102 GLY A C 1
ATOM 765 O O . GLY A 1 102 ? -23.668 12.082 -22.384 1.00 37.19 102 GLY A O 1
ATOM 766 N N . GLY A 1 103 ? -25.178 10.554 -23.084 1.00 38.62 103 GLY A N 1
ATOM 767 C CA . GLY A 1 103 ? -25.280 10.878 -24.509 1.00 38.62 103 GLY A CA 1
ATOM 768 C C . GLY A 1 103 ? -24.011 10.779 -25.350 1.00 38.62 103 GLY A C 1
ATOM 769 O O . GLY A 1 103 ? -23.273 11.745 -25.516 1.00 38.62 103 GLY A O 1
ATOM 770 N N . ALA A 1 104 ? -23.872 9.636 -26.020 1.00 47.09 104 ALA A N 1
ATOM 771 C CA . ALA A 1 104 ? -23.172 9.532 -27.290 1.00 47.09 104 ALA A CA 1
ATOM 772 C C . ALA A 1 104 ? -23.660 10.628 -28.257 1.00 47.09 104 ALA A C 1
ATOM 774 O O . ALA A 1 104 ? -24.810 10.610 -28.691 1.00 47.09 104 ALA A O 1
ATOM 775 N N . GLN A 1 105 ? -22.784 11.568 -28.608 1.00 50.69 105 GLN A N 1
ATOM 776 C CA . GLN A 1 105 ? -23.001 12.463 -29.740 1.00 50.69 105 GLN A CA 1
ATOM 777 C C . GLN A 1 105 ? -22.336 11.832 -30.963 1.00 50.69 105 GLN A C 1
ATOM 779 O O . GLN A 1 105 ? -21.162 12.055 -31.252 1.00 50.69 105 GLN A O 1
ATOM 784 N N . ILE A 1 106 ? -23.113 11.006 -31.665 1.00 45.81 106 ILE A N 1
ATOM 785 C CA . ILE A 1 106 ? -22.869 10.675 -33.067 1.00 45.81 106 ILE A CA 1
ATOM 786 C C . ILE A 1 106 ? -23.034 11.996 -33.828 1.00 45.81 106 ILE A C 1
ATOM 788 O O . ILE A 1 106 ? -24.157 12.437 -34.070 1.00 45.81 106 ILE A O 1
ATOM 792 N N . ILE A 1 107 ? -21.935 12.668 -34.167 1.00 48.94 107 ILE A N 1
ATOM 793 C CA . ILE A 1 107 ? -22.011 13.813 -35.076 1.00 48.94 107 ILE A CA 1
ATOM 794 C C . ILE A 1 107 ? -22.101 13.238 -36.485 1.00 48.94 107 ILE A C 1
ATOM 796 O O . ILE A 1 107 ? -21.139 12.694 -37.026 1.00 48.94 107 ILE A O 1
ATOM 800 N N . ALA A 1 108 ? -23.314 13.310 -37.024 1.00 47.50 108 ALA A N 1
ATOM 801 C CA . ALA A 1 108 ? -23.665 12.947 -38.381 1.00 47.50 108 ALA A CA 1
ATOM 802 C C . ALA A 1 108 ? -22.751 13.656 -39.395 1.00 47.50 108 ALA A C 1
ATOM 804 O O . ALA A 1 108 ? -22.624 14.881 -39.398 1.00 47.50 108 ALA A O 1
ATOM 805 N N . LEU A 1 109 ? -22.139 12.861 -40.272 1.00 51.66 109 LEU A N 1
ATOM 806 C CA . LEU A 1 109 ? -21.519 13.329 -41.503 1.00 51.66 109 LEU A CA 1
ATOM 807 C C . LEU A 1 109 ? -22.641 13.755 -42.459 1.00 51.66 109 LEU A C 1
ATOM 809 O O . LEU A 1 109 ? -23.294 12.906 -43.059 1.00 51.66 109 LEU A O 1
ATOM 813 N N . ASP A 1 110 ? -22.858 15.059 -42.600 1.00 54.47 110 ASP A N 1
ATOM 814 C CA . ASP A 1 110 ? -23.649 15.628 -43.691 1.00 54.47 110 ASP A CA 1
ATOM 815 C C . ASP A 1 110 ? -22.846 16.710 -44.420 1.00 54.47 110 ASP A C 1
ATOM 817 O O . ASP A 1 110 ? -22.329 17.636 -43.787 1.00 54.47 110 ASP A O 1
ATOM 821 N N . ARG A 1 111 ? -22.756 16.532 -45.749 1.00 46.00 111 ARG A N 1
ATOM 822 C CA . ARG A 1 111 ? -22.474 17.473 -46.860 1.00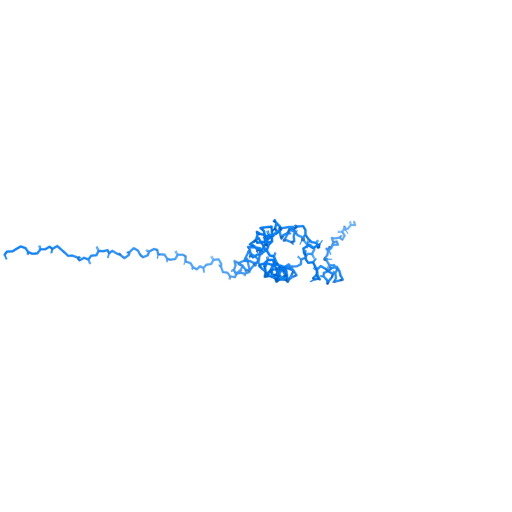 46.00 111 ARG A CA 1
ATOM 823 C C . ARG A 1 111 ? -21.650 16.727 -47.919 1.00 46.00 111 ARG A C 1
ATOM 825 O O . ARG A 1 111 ? -20.565 16.257 -47.615 1.00 46.00 111 ARG A O 1
ATOM 832 N N . LYS A 1 112 ? -22.003 16.622 -49.202 1.00 52.09 112 LYS A N 1
ATOM 833 C CA . LYS A 1 112 ? -23.101 17.106 -50.063 1.00 52.09 112 LYS A CA 1
ATOM 834 C C . LYS A 1 112 ? -22.887 16.405 -51.435 1.00 52.09 112 LYS A C 1
ATOM 836 O O . LYS A 1 112 ? -21.724 16.232 -51.799 1.00 52.09 112 LYS A O 1
ATOM 841 N N . PRO A 1 113 ? -23.912 16.020 -52.222 1.00 58.91 113 PRO A N 1
ATOM 842 C CA . PRO A 1 113 ? -23.701 15.380 -53.531 1.00 58.91 113 PRO A CA 1
ATOM 843 C C . PRO A 1 113 ? -23.361 16.382 -54.665 1.00 58.91 113 PRO A C 1
ATOM 845 O O . PRO A 1 113 ? -23.658 17.577 -54.537 1.00 58.91 113 PRO A O 1
ATOM 848 N N . PRO A 1 114 ? -22.742 15.920 -55.776 1.00 54.16 114 PRO A N 1
ATOM 849 C CA . PRO A 1 114 ? -22.229 16.773 -56.851 1.00 54.16 114 PRO A CA 1
ATOM 850 C C . PRO A 1 114 ? -23.337 17.283 -57.784 1.00 54.16 114 PRO A C 1
ATOM 852 O O . PRO A 1 114 ? -24.307 16.582 -58.067 1.00 54.16 114 PRO A O 1
ATOM 855 N N . ARG A 1 115 ? -23.176 18.507 -58.303 1.00 52.97 115 ARG A N 1
ATOM 856 C CA . ARG A 1 115 ? -24.072 19.086 -59.313 1.00 52.97 115 ARG A CA 1
ATOM 857 C C . ARG A 1 115 ? -23.497 18.820 -60.705 1.00 52.97 115 ARG A C 1
ATOM 859 O O . ARG A 1 115 ? -22.412 19.302 -61.010 1.00 52.97 115 ARG A O 1
ATOM 866 N N . ALA A 1 116 ? -24.233 18.072 -61.520 1.00 54.00 116 ALA A N 1
ATOM 867 C CA . ALA A 1 116 ? -24.006 17.942 -62.955 1.00 54.00 116 ALA A CA 1
ATOM 868 C C . ALA A 1 116 ? -24.785 19.032 -63.707 1.00 54.00 116 ALA A C 1
ATOM 870 O O . ALA A 1 116 ? -25.970 19.225 -63.422 1.00 54.00 116 ALA A O 1
ATOM 871 N N . SER A 1 117 ? -24.124 19.731 -64.632 1.00 51.25 117 SER A N 1
ATOM 872 C CA . SER A 1 117 ? -24.617 20.256 -65.924 1.00 51.25 117 SER A CA 1
ATOM 873 C C . SER A 1 117 ? -23.484 21.017 -66.595 1.00 51.25 117 SER A C 1
ATOM 875 O O . SER A 1 117 ? -22.939 21.923 -65.926 1.00 51.25 117 SER A O 1
#

Mean predicted aligned error: 13.61 Å

pLDDT: mean 75.53, std 19.78, range [37.19, 96.94]

Nearest PDB structures (foldseek):
  8aaf-assembly1_U  TM=5.597E-01  e=2.235E+00  Saccharomyces cerevisiae
  5ndw-assembly2_O5  TM=5.314E-01  e=2.780E+00  Saccharomyces cerevisiae S288C
  7q21-assembly1_k  TM=6.026E-01  e=3.651E+00  Corynebacterium glutamicum ATCC 13032
  6zbd-assembly1_D  TM=4.895E-01  e=3.855E+00  Plasmodium falciparum

Sequence (117 aa):
MTKAVMTNAMPKEEFETAMQDVAKAFGSPAELLADERLSRAQKLKLLQQWDYDLGLLLVAGEENMAGDGSQSAAERLRLVRACIDRLGGAADAEKDPTGKVGGAQIIALDRKPPRAS

Foldseek 3Di:
DDPPPPLQAPDPVLLVVCLVPVVVSDVALVRLVVPSNDDLVSSLSSLVSLLVVLVVVLVVCVVVDDDPCNVVSVVRNVRSVVSNVVSVVVVVVVVDPDDDPDDDDPPDDDDDDDDDD

Radius of gyration: 24.04 Å; Cα contacts (8 Å, |Δi|>4): 59; chains: 1; bounding box: 50×32×95 Å

Solvent-accessible surface area (backbone atoms only — not comparable to full-atom values): 7353 Å² total; per-residue (Å²): 132,83,79,76,81,74,77,67,56,63,52,68,69,58,52,58,53,30,65,76,42,39,72,80,67,33,96,42,62,66,58,52,70,64,39,82,34,50,52,73,68,54,42,48,51,44,40,53,51,41,44,51,55,39,50,5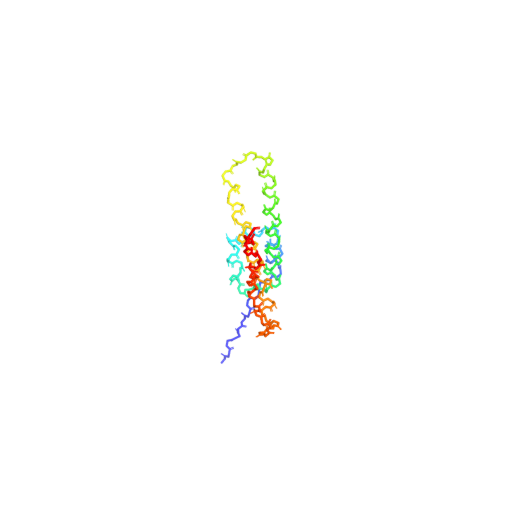1,52,48,55,54,34,67,76,51,76,75,54,82,65,52,66,58,40,56,52,50,38,52,51,29,51,53,50,50,47,55,58,54,53,51,63,55,60,76,70,58,96,73,83,75,95,74,72,89,79,80,78,77,90,82,88,80,86,88,86,88,133